Protein AF-A0A944C8G1-F1 (afdb_monomer_lite)

Structure (mmCIF, N/CA/C/O backbone):
data_AF-A0A944C8G1-F1
#
_entry.id   AF-A0A944C8G1-F1
#
loop_
_atom_site.group_PDB
_atom_site.id
_atom_site.type_symbol
_atom_site.label_atom_id
_atom_site.label_alt_id
_atom_site.label_comp_id
_atom_site.label_asym_id
_atom_site.label_entity_id
_atom_site.label_seq_id
_atom_site.pdbx_PDB_ins_code
_atom_site.Cartn_x
_atom_site.Cartn_y
_atom_site.Cartn_z
_atom_site.occupancy
_atom_site.B_iso_or_equiv
_atom_site.auth_seq_id
_atom_site.auth_comp_id
_atom_site.auth_asym_id
_atom_site.auth_atom_id
_atom_site.pdbx_PDB_model_num
ATOM 1 N N . MET A 1 1 ? 27.803 1.179 19.854 1.00 83.25 1 MET A N 1
ATOM 2 C CA . MET A 1 1 ? 26.579 1.827 20.370 1.00 83.25 1 MET A CA 1
ATOM 3 C C . MET A 1 1 ? 25.781 2.320 19.170 1.00 83.25 1 MET A C 1
ATOM 5 O O . MET A 1 1 ? 26.397 2.847 18.252 1.00 83.25 1 MET A O 1
ATOM 9 N N . LEU A 1 2 ? 24.473 2.059 19.104 1.00 91.12 2 LEU A N 1
ATOM 10 C CA . LEU A 1 2 ? 23.636 2.512 17.984 1.00 91.12 2 LEU A CA 1
ATOM 11 C C . LEU A 1 2 ? 23.368 4.020 18.094 1.00 91.12 2 LEU A C 1
ATOM 13 O O . LEU A 1 2 ? 23.378 4.573 19.190 1.00 91.12 2 LEU A O 1
ATOM 17 N N . ASN A 1 3 ? 23.137 4.682 16.961 1.00 96.88 3 ASN A N 1
ATOM 18 C CA . ASN A 1 3 ? 22.848 6.113 16.929 1.00 96.88 3 ASN A CA 1
ATOM 19 C C . ASN A 1 3 ? 21.494 6.399 17.611 1.00 96.88 3 ASN A C 1
ATOM 21 O O . ASN A 1 3 ? 20.448 5.981 17.115 1.00 96.88 3 ASN A O 1
ATOM 25 N N . GLU A 1 4 ? 21.513 7.132 18.725 1.00 97.06 4 GLU A N 1
ATOM 26 C CA . GLU A 1 4 ? 20.327 7.404 19.552 1.00 97.06 4 GLU A CA 1
ATOM 27 C C . GLU A 1 4 ? 19.220 8.145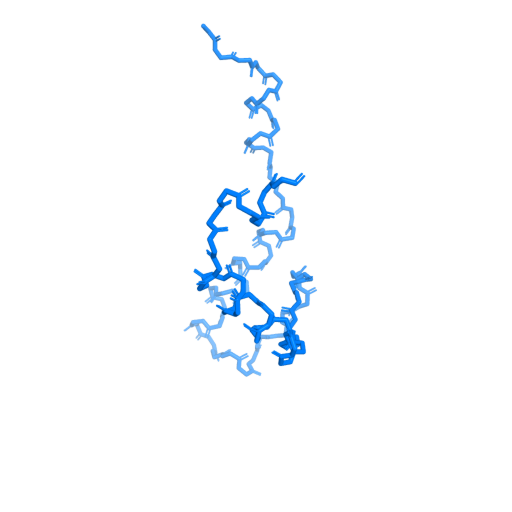 18.795 1.00 97.06 4 GLU A C 1
ATOM 29 O O . GLU A 1 4 ? 18.039 7.831 18.949 1.00 97.06 4 GLU A O 1
ATOM 34 N N . ARG A 1 5 ? 19.585 9.071 17.899 1.00 97.06 5 ARG A N 1
ATOM 35 C CA . ARG A 1 5 ? 18.622 9.767 17.033 1.00 97.06 5 ARG A CA 1
ATOM 36 C C . ARG A 1 5 ? 17.906 8.787 16.105 1.00 97.06 5 ARG A C 1
ATOM 38 O O . ARG A 1 5 ? 16.702 8.914 15.905 1.00 97.06 5 ARG A O 1
ATOM 45 N N . MET A 1 6 ? 18.625 7.812 15.547 1.00 97.50 6 MET A N 1
ATOM 46 C CA . MET A 1 6 ? 18.028 6.805 14.662 1.00 97.50 6 MET A CA 1
ATOM 47 C C . MET A 1 6 ? 17.090 5.871 15.427 1.00 97.50 6 MET A C 1
ATOM 49 O O . MET A 1 6 ? 16.025 5.536 14.914 1.00 97.50 6 MET A O 1
ATOM 53 N N . ILE A 1 7 ? 17.439 5.515 16.669 1.00 97.06 7 ILE A N 1
ATOM 54 C CA . ILE A 1 7 ? 16.539 4.768 17.557 1.00 97.06 7 ILE A CA 1
ATOM 55 C C . ILE A 1 7 ? 15.259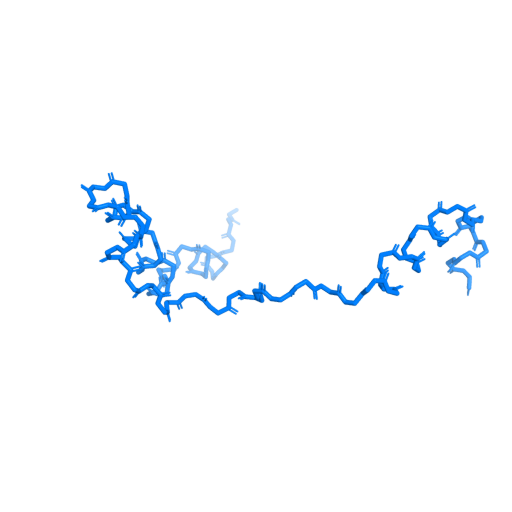 5.571 17.793 1.00 97.06 7 ILE A C 1
ATOM 57 O O . ILE A 1 7 ? 14.173 5.031 17.605 1.00 97.06 7 ILE A O 1
ATOM 61 N N . GLY A 1 8 ? 15.377 6.856 18.142 1.00 97.19 8 GLY A N 1
ATOM 62 C CA . GLY A 1 8 ? 14.223 7.722 18.386 1.00 97.19 8 GLY A CA 1
ATOM 63 C C . GLY A 1 8 ? 13.300 7.862 17.172 1.00 97.19 8 GLY A C 1
ATOM 64 O O . GLY A 1 8 ? 12.085 7.805 17.318 1.00 97.19 8 GLY A O 1
ATOM 65 N N . LEU A 1 9 ? 13.855 7.990 15.963 1.00 96.94 9 LEU A N 1
ATOM 66 C CA . LEU A 1 9 ? 13.061 8.061 14.730 1.00 96.94 9 LEU A CA 1
ATOM 67 C C . LEU A 1 9 ? 12.389 6.726 14.380 1.00 96.94 9 LEU A C 1
ATOM 69 O O . LEU A 1 9 ? 11.263 6.723 13.891 1.00 96.94 9 LEU A O 1
ATOM 73 N N . GLY A 1 10 ? 13.068 5.602 14.621 1.00 95.75 10 GLY A N 1
ATOM 74 C CA . GLY A 1 10 ? 12.538 4.268 14.334 1.00 95.75 10 GLY A CA 1
ATOM 75 C C . GLY A 1 10 ? 11.468 3.800 15.324 1.00 95.75 10 GLY A C 1
ATOM 76 O O . GLY A 1 10 ? 10.563 3.068 14.930 1.00 95.75 10 GLY A O 1
ATOM 77 N N . SER A 1 11 ? 11.555 4.220 16.591 1.00 95.12 11 SER A N 1
ATOM 78 C CA . SER A 1 11 ? 10.599 3.853 17.647 1.00 95.12 11 SER A CA 1
ATOM 79 C C . SER A 1 11 ? 9.434 4.833 17.800 1.00 95.12 11 SER A C 1
ATOM 81 O O . SER A 1 11 ? 8.468 4.522 18.500 1.00 95.12 11 SER A O 1
ATOM 83 N N . ALA A 1 12 ? 9.503 6.004 17.157 1.00 96.19 12 ALA A N 1
ATOM 84 C CA . ALA A 1 12 ? 8.463 7.017 17.246 1.00 96.19 12 ALA A CA 1
ATOM 85 C C . ALA A 1 12 ? 7.099 6.466 16.776 1.00 96.19 12 ALA A C 1
ATOM 87 O O . ALA A 1 12 ? 6.991 5.921 15.670 1.00 96.19 12 ALA A O 1
ATOM 88 N N . PRO A 1 13 ? 6.030 6.626 17.577 1.00 93.75 13 PRO A N 1
ATOM 89 C CA . PRO A 1 13 ? 4.699 6.189 17.185 1.00 93.75 13 PRO A CA 1
ATOM 90 C C . PRO A 1 13 ? 4.174 7.031 16.018 1.00 93.75 13 PRO A C 1
ATOM 92 O O . PRO A 1 13 ? 4.426 8.232 15.920 1.00 93.75 13 PRO A O 1
ATOM 95 N N . ASN A 1 14 ? 3.385 6.407 15.146 1.00 97.00 14 ASN A N 1
ATOM 96 C CA . ASN A 1 14 ? 2.744 7.077 14.021 1.00 97.00 14 ASN A CA 1
ATOM 97 C C . ASN A 1 14 ? 1.224 6.922 14.130 1.00 97.00 14 ASN A C 1
ATOM 99 O O . ASN A 1 14 ? 0.702 5.813 14.026 1.00 97.00 14 ASN A O 1
ATOM 103 N N . ALA A 1 15 ? 0.522 8.039 14.325 1.00 96.88 15 ALA A N 1
ATOM 104 C CA . ALA A 1 15 ? -0.923 8.042 14.549 1.00 96.88 15 ALA A CA 1
ATOM 105 C C . ALA A 1 15 ? -1.718 7.408 13.391 1.00 96.88 15 ALA A C 1
ATOM 107 O O . ALA A 1 15 ? -2.667 6.669 13.644 1.00 96.88 15 ALA A O 1
ATOM 108 N N . ILE A 1 16 ? -1.297 7.629 12.138 1.00 97.56 16 ILE A N 1
ATOM 109 C CA . ILE A 1 16 ? -1.931 7.041 10.946 1.00 97.56 16 ILE A CA 1
ATOM 110 C C . ILE A 1 16 ? -1.794 5.514 10.961 1.00 97.56 16 ILE A C 1
ATOM 112 O O . ILE A 1 16 ? -2.784 4.805 10.805 1.00 97.56 16 ILE A O 1
ATOM 116 N N . ARG A 1 17 ? -0.587 4.991 11.214 1.00 96.81 17 ARG A N 1
ATOM 117 C CA . ARG A 1 17 ? -0.345 3.539 11.291 1.00 96.81 17 ARG A CA 1
ATOM 118 C C . ARG A 1 17 ? -1.115 2.887 12.438 1.00 96.81 17 ARG A C 1
ATOM 120 O O . ARG A 1 17 ? -1.649 1.795 12.261 1.00 96.81 17 ARG A O 1
ATOM 127 N N . SER A 1 18 ? -1.198 3.550 13.590 1.00 97.12 18 SER A N 1
ATOM 128 C CA . SER A 1 18 ? -1.981 3.059 14.728 1.00 97.12 18 SER A CA 1
ATOM 129 C C . SER A 1 18 ? -3.475 2.987 14.404 1.00 97.12 18 SER A C 1
ATOM 131 O O . SER A 1 18 ? -4.123 1.993 14.733 1.00 97.12 18 SER A O 1
ATOM 133 N N . LEU A 1 19 ? -4.020 4.005 13.728 1.00 97.75 19 LEU A N 1
ATOM 134 C CA . LEU A 1 19 ? -5.426 4.028 13.322 1.00 97.75 19 LEU A CA 1
ATOM 135 C C . LEU A 1 19 ? -5.733 2.965 12.257 1.00 97.75 19 LEU A C 1
ATOM 137 O O . LEU A 1 19 ? -6.736 2.267 12.380 1.00 97.75 19 LEU A O 1
ATOM 141 N N . PHE A 1 20 ? -4.839 2.776 11.285 1.00 97.75 20 PHE A N 1
ATOM 142 C CA . PHE A 1 20 ? -4.938 1.703 10.293 1.00 97.75 20 PHE A CA 1
ATOM 143 C C . PHE A 1 20 ? -4.966 0.311 10.950 1.00 97.75 20 PHE A C 1
ATOM 145 O O . PHE A 1 20 ? -5.837 -0.508 10.659 1.00 97.75 20 PHE A O 1
ATOM 152 N N . ALA A 1 21 ? -4.065 0.048 11.906 1.00 97.38 21 ALA A N 1
ATOM 153 C CA . ALA A 1 21 ? -4.034 -1.219 12.642 1.00 97.38 21 ALA A CA 1
ATOM 154 C C . ALA A 1 21 ? -5.310 -1.449 13.473 1.00 97.38 21 ALA A C 1
ATOM 156 O O . ALA A 1 21 ? -5.835 -2.565 13.524 1.00 97.38 21 ALA A O 1
ATOM 157 N N . TYR A 1 22 ? -5.844 -0.391 14.089 1.00 97.75 22 TYR A N 1
ATOM 158 C CA . TYR A 1 22 ? -7.147 -0.440 14.751 1.00 97.75 22 TYR A CA 1
ATOM 159 C C . TYR A 1 22 ? -8.276 -0.760 13.759 1.00 97.75 22 TYR A C 1
ATOM 161 O O . TYR A 1 22 ? -9.110 -1.620 14.047 1.00 97.75 22 TYR A O 1
ATOM 169 N N . GLY A 1 23 ? -8.273 -0.135 12.578 1.00 97.81 23 GLY A N 1
ATOM 170 C CA . GLY A 1 23 ? -9.208 -0.419 11.490 1.00 97.81 23 GLY A CA 1
ATOM 171 C C . GLY A 1 23 ? -9.204 -1.896 11.096 1.00 97.81 23 GLY A C 1
ATOM 172 O O . GLY A 1 23 ? -10.262 -2.521 11.087 1.00 97.81 23 GLY A O 1
ATOM 173 N N . ILE A 1 24 ? -8.023 -2.490 10.884 1.00 97.75 24 ILE A N 1
ATOM 174 C CA . ILE A 1 24 ? -7.869 -3.929 10.597 1.00 97.75 24 ILE A CA 1
ATOM 175 C C . ILE A 1 24 ? -8.512 -4.787 11.691 1.00 97.75 24 ILE A C 1
ATOM 177 O O . ILE A 1 24 ?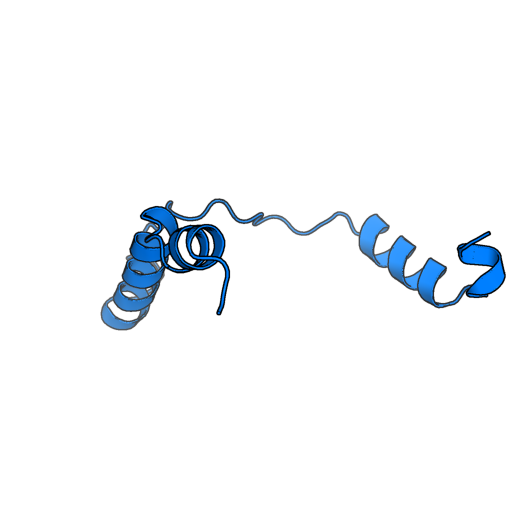 -9.289 -5.693 11.386 1.00 97.75 24 ILE A O 1
AT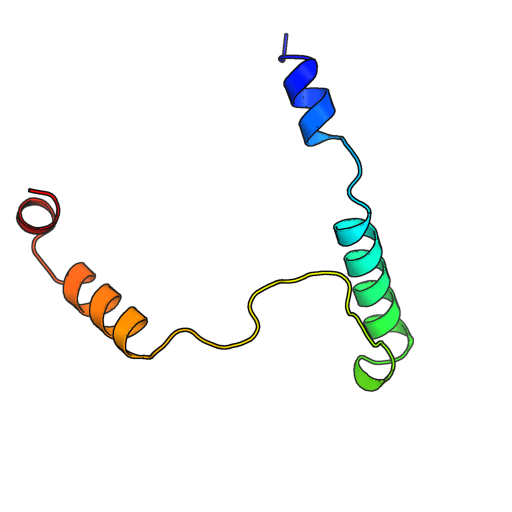OM 181 N N . LYS A 1 25 ? -8.234 -4.490 12.968 1.00 98.44 25 LYS A N 1
ATOM 182 C CA . LYS A 1 25 ? -8.831 -5.223 14.093 1.00 98.44 25 LYS A CA 1
ATOM 183 C C . LYS A 1 25 ? -10.361 -5.136 14.068 1.00 98.44 25 LYS A C 1
ATOM 185 O O . LYS A 1 25 ? -11.036 -6.148 14.230 1.00 98.44 25 LYS A O 1
ATOM 190 N N . ARG A 1 26 ? -10.917 -3.949 13.811 1.00 98.31 26 ARG A N 1
ATOM 191 C CA . ARG A 1 26 ? -12.370 -3.754 13.719 1.00 98.31 26 ARG A CA 1
ATOM 192 C C . ARG A 1 26 ? -12.981 -4.502 12.539 1.00 98.31 26 ARG A C 1
ATOM 194 O O . ARG A 1 26 ? -14.022 -5.121 12.723 1.00 98.31 26 ARG A O 1
ATOM 201 N N . LYS A 1 27 ? -12.332 -4.527 11.370 1.00 98.25 27 LYS A N 1
ATOM 202 C CA . LYS A 1 27 ? -12.817 -5.289 10.204 1.00 98.25 27 LYS A CA 1
ATOM 203 C C . LYS A 1 27 ? -12.988 -6.774 10.536 1.00 98.25 27 LYS A C 1
ATOM 205 O O . LYS A 1 27 ? -13.994 -7.362 10.155 1.00 98.25 27 LYS A O 1
ATOM 210 N N . ALA A 1 28 ? -12.061 -7.353 11.304 1.00 98.25 28 ALA A N 1
ATOM 211 C CA . ALA A 1 28 ? -12.154 -8.743 11.757 1.00 98.25 28 ALA A CA 1
ATOM 212 C C . ALA A 1 28 ? -13.300 -8.987 12.761 1.00 98.25 28 ALA A C 1
ATOM 214 O O . ALA A 1 28 ? -13.885 -10.065 12.771 1.00 98.25 28 ALA A O 1
ATOM 215 N N . GLU A 1 29 ? -13.631 -8.000 13.598 1.00 98.31 29 GLU A N 1
ATOM 216 C CA . GLU A 1 29 ? -14.673 -8.116 14.629 1.00 98.31 29 GLU A CA 1
ATOM 217 C C . GLU A 1 29 ? -16.090 -7.861 14.095 1.00 98.31 29 GLU A C 1
ATOM 219 O O . GLU A 1 29 ? -17.040 -8.494 14.552 1.00 98.31 29 GLU A O 1
ATOM 224 N N . ILE A 1 30 ? -16.255 -6.905 13.172 1.00 97.88 30 ILE A N 1
ATOM 225 C CA . ILE A 1 30 ? -17.582 -6.429 12.747 1.00 97.88 30 ILE A CA 1
ATOM 226 C C . ILE A 1 30 ? -17.863 -6.552 11.245 1.00 97.88 30 ILE A C 1
ATOM 228 O O . ILE A 1 30 ? -19.015 -6.353 10.851 1.00 97.88 30 ILE A O 1
ATOM 232 N N . GLY A 1 31 ? -16.874 -6.933 10.435 1.00 97.62 31 GLY A N 1
ATOM 233 C CA . GLY A 1 31 ? -16.960 -6.986 8.973 1.00 97.62 31 GLY A CA 1
ATOM 234 C C . GLY A 1 31 ? -16.330 -5.763 8.302 1.00 97.62 31 GLY A C 1
ATOM 235 O O . GLY A 1 31 ? -16.319 -4.663 8.860 1.00 97.62 31 GLY A O 1
ATOM 236 N N . GLU A 1 32 ? -15.779 -5.956 7.102 1.00 97.00 32 GLU A N 1
ATOM 237 C CA . GLU A 1 32 ? -15.104 -4.897 6.340 1.00 97.00 32 GLU A CA 1
ATOM 238 C C . GLU A 1 32 ? -16.065 -3.813 5.837 1.00 97.00 32 GLU A C 1
ATOM 240 O O . GLU A 1 32 ? -15.728 -2.632 5.852 1.00 97.00 32 GLU A O 1
ATOM 245 N N . ASP A 1 33 ? -17.294 -4.196 5.503 1.00 97.50 33 ASP A N 1
ATOM 246 C CA . ASP A 1 33 ? -18.387 -3.321 5.077 1.00 97.50 33 ASP A CA 1
ATOM 247 C C . ASP A 1 33 ? -18.838 -2.318 6.156 1.00 97.50 33 ASP A C 1
ATOM 249 O O . ASP A 1 33 ? -19.519 -1.340 5.847 1.00 97.50 33 ASP A O 1
ATOM 253 N N . LYS A 1 34 ? -18.441 -2.529 7.419 1.00 97.62 34 LYS A N 1
ATOM 254 C CA . LYS A 1 34 ? -18.821 -1.686 8.567 1.00 97.62 34 LYS A CA 1
ATOM 255 C C . LYS A 1 34 ? -17.694 -0.790 9.078 1.00 97.62 34 LYS A C 1
ATOM 257 O O . LYS A 1 34 ? -17.869 -0.113 10.094 1.00 97.62 34 LYS A O 1
ATOM 262 N N . VAL A 1 35 ? -16.536 -0.789 8.415 1.00 97.69 35 VAL A N 1
ATOM 263 C CA . VAL A 1 35 ? -15.364 -0.003 8.824 1.00 97.69 35 VAL A CA 1
ATOM 264 C C . VAL A 1 35 ? -14.938 0.936 7.702 1.00 97.69 35 VAL A C 1
ATOM 266 O O . VAL A 1 35 ? -14.310 0.532 6.728 1.00 97.69 35 VAL A O 1
ATOM 269 N N . PHE A 1 36 ? -15.227 2.222 7.884 1.00 96.69 36 PHE A N 1
ATOM 270 C CA . PHE A 1 36 ? -14.831 3.288 6.965 1.00 96.69 36 PHE A CA 1
ATOM 271 C C . PHE A 1 36 ? -13.421 3.794 7.300 1.00 96.69 36 PHE A C 1
ATOM 273 O O . PHE A 1 36 ? -13.248 4.749 8.058 1.00 96.69 36 PHE A O 1
ATOM 280 N N . ASP A 1 37 ? -12.406 3.109 6.777 1.00 96.00 37 ASP A N 1
ATOM 281 C CA . ASP A 1 37 ? -11.000 3.440 7.015 1.00 96.00 37 ASP A CA 1
ATOM 282 C C . ASP A 1 37 ? -10.478 4.481 6.006 1.00 96.00 37 ASP A C 1
ATOM 284 O O . ASP A 1 37 ? -10.197 4.158 4.854 1.00 96.00 37 ASP A O 1
ATOM 288 N N . TYR A 1 38 ? -10.323 5.729 6.463 1.00 95.38 38 TYR A N 1
ATOM 289 C CA . TYR A 1 38 ? -9.720 6.843 5.713 1.00 95.38 38 TYR A CA 1
ATOM 290 C C . TYR A 1 38 ? -8.328 7.222 6.246 1.00 95.38 38 TYR A C 1
ATOM 292 O O . TYR A 1 38 ? -7.876 8.352 6.071 1.00 95.38 38 TYR A O 1
ATOM 300 N N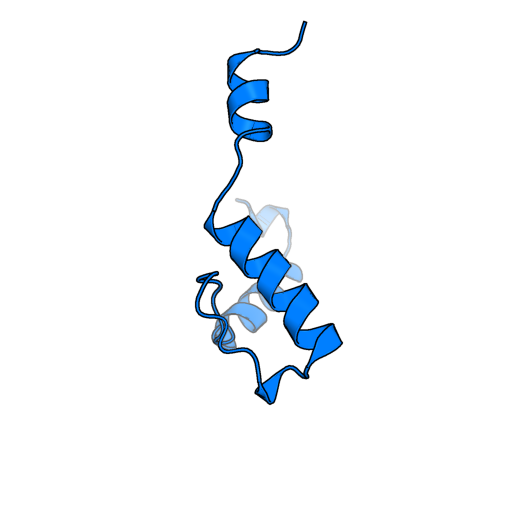 . SER A 1 39 ? -7.668 6.313 6.973 1.00 96.38 39 SER A N 1
ATOM 301 C CA . SER A 1 39 ? -6.445 6.634 7.713 1.00 96.38 39 SER A CA 1
ATOM 302 C C . SER A 1 39 ? -5.191 6.654 6.837 1.00 96.38 39 SER A C 1
ATOM 304 O O . SER A 1 39 ? -4.410 7.603 6.915 1.00 96.38 39 SER A O 1
ATOM 306 N N . ILE A 1 40 ? -4.981 5.626 6.006 1.00 95.25 40 ILE A N 1
ATOM 307 C CA . ILE A 1 40 ? -3.754 5.447 5.223 1.00 95.25 40 ILE A CA 1
ATOM 308 C C . ILE A 1 40 ? -3.977 5.792 3.746 1.00 95.25 40 ILE A C 1
ATOM 310 O O . ILE A 1 40 ? -4.810 5.204 3.063 1.00 95.25 40 ILE A O 1
ATOM 314 N N . GLY A 1 41 ? -3.199 6.746 3.234 1.00 95.06 41 GLY A N 1
ATOM 315 C CA . GLY A 1 41 ? -3.293 7.245 1.856 1.00 95.06 41 GLY A CA 1
ATOM 316 C C . GLY A 1 41 ? -2.492 6.433 0.839 1.00 95.06 41 GLY A C 1
ATOM 317 O O . GLY A 1 41 ? -1.777 7.019 0.029 1.00 95.06 41 GLY A O 1
ATOM 318 N N . ASN A 1 42 ? -2.547 5.100 0.900 1.00 95.56 42 ASN A N 1
ATOM 319 C CA . ASN A 1 42 ? -1.872 4.266 -0.098 1.00 95.56 42 ASN A CA 1
ATOM 320 C C . ASN A 1 42 ? -2.578 4.397 -1.463 1.00 95.56 42 ASN A C 1
ATOM 322 O O . ASN A 1 42 ? -3.810 4.448 -1.493 1.00 95.56 42 ASN A O 1
ATOM 326 N N . PRO A 1 43 ? -1.842 4.407 -2.592 1.00 96.69 43 PRO A N 1
ATOM 327 C CA . PRO A 1 43 ? -2.459 4.354 -3.914 1.00 96.69 43 PRO A CA 1
ATOM 328 C C . PRO A 1 43 ? -3.402 3.150 -4.036 1.00 96.69 43 PRO A C 1
ATOM 330 O O . PRO A 1 43 ? -3.015 2.023 -3.731 1.00 96.69 43 PRO A O 1
ATOM 333 N N . SER A 1 44 ? -4.635 3.395 -4.477 1.00 95.19 44 SER A N 1
ATOM 334 C CA . SER A 1 44 ? -5.680 2.368 -4.620 1.00 95.19 44 SER A CA 1
ATOM 335 C C . SER A 1 44 ? -5.998 2.014 -6.073 1.00 95.19 44 SER A C 1
ATOM 337 O O . SER A 1 44 ? -6.653 1.009 -6.335 1.00 95.19 44 SER A O 1
ATOM 339 N N . VAL A 1 45 ? -5.536 2.827 -7.022 1.00 96.69 45 VAL A N 1
ATOM 340 C CA . VAL A 1 45 ? -5.746 2.616 -8.456 1.00 96.69 45 VAL A CA 1
ATOM 341 C C . VAL A 1 45 ? -4.515 1.911 -9.032 1.00 96.69 45 VAL A C 1
ATOM 343 O O . VAL A 1 45 ? -3.393 2.327 -8.726 1.00 96.69 45 VAL A O 1
ATOM 346 N N . PRO A 1 46 ? -4.686 0.851 -9.845 1.00 96.38 46 PRO A N 1
ATOM 347 C CA . PRO A 1 46 ? -3.560 0.175 -10.476 1.00 96.38 46 PRO A CA 1
ATOM 348 C C . PRO A 1 46 ? -2.789 1.123 -11.400 1.00 96.38 46 PRO A C 1
ATOM 350 O O . PRO A 1 46 ? -3.349 2.051 -11.987 1.00 96.38 46 PRO A O 1
ATOM 353 N N . ALA A 1 47 ? -1.491 0.862 -11.550 1.00 97.25 47 ALA A N 1
ATOM 354 C CA . ALA A 1 47 ? -0.677 1.571 -12.528 1.00 97.25 47 ALA A CA 1
ATOM 355 C C . ALA A 1 47 ? -1.188 1.305 -13.963 1.00 97.25 47 ALA A C 1
ATOM 357 O O . ALA A 1 47 ? -1.733 0.228 -14.226 1.00 97.25 47 ALA A O 1
ATOM 358 N N . PRO A 1 48 ? -0.987 2.244 -14.907 1.00 98.12 48 PRO A N 1
ATOM 359 C CA . PRO A 1 48 ? -1.282 2.010 -16.319 1.00 98.12 48 PRO A CA 1
ATOM 360 C C . PRO A 1 48 ? -0.551 0.772 -16.858 1.00 98.12 48 PRO A C 1
ATOM 362 O O . PRO A 1 48 ? 0.603 0.527 -16.498 1.00 98.12 48 PRO A O 1
ATOM 365 N N . GLN A 1 49 ? -1.196 0.022 -17.758 1.00 98.25 49 GLN A N 1
ATOM 366 C CA . GLN A 1 49 ? -0.665 -1.224 -18.337 1.00 98.25 49 GLN A CA 1
ATOM 367 C C . GLN A 1 49 ? 0.744 -1.055 -18.933 1.00 98.25 49 GLN A C 1
ATOM 369 O O . GLN A 1 49 ? 1.598 -1.932 -18.794 1.00 98.25 49 GLN A O 1
ATOM 374 N N . GLN A 1 50 ? 1.008 0.116 -19.508 1.00 98.25 50 GLN A N 1
ATOM 375 C CA . GLN A 1 50 ? 2.280 0.501 -20.111 1.00 98.25 50 GLN A CA 1
ATOM 376 C C . GLN A 1 50 ? 3.454 0.411 -19.126 1.00 98.25 50 GLN A C 1
ATOM 378 O O . GLN A 1 50 ? 4.574 0.116 -19.536 1.00 98.25 50 GLN A O 1
ATOM 383 N N . VAL A 1 51 ? 3.220 0.635 -17.825 1.00 98.19 51 VAL A N 1
ATOM 384 C CA . VAL A 1 51 ? 4.262 0.505 -16.794 1.00 98.19 51 VAL A CA 1
ATOM 385 C C . VAL A 1 51 ? 4.713 -0.950 -16.691 1.00 98.19 51 VAL A C 1
ATOM 387 O O . VAL A 1 51 ? 5.907 -1.234 -16.748 1.00 98.19 51 VAL A O 1
ATOM 390 N N . THR A 1 52 ? 3.766 -1.885 -16.592 1.00 98.00 52 THR A N 1
ATOM 391 C CA . THR A 1 52 ? 4.067 -3.320 -16.516 1.00 98.00 52 THR A CA 1
ATOM 392 C C . THR A 1 52 ? 4.718 -3.834 -17.798 1.00 98.00 52 THR A C 1
ATOM 394 O O . THR A 1 52 ? 5.670 -4.607 -17.725 1.00 98.00 52 THR A O 1
ATOM 397 N N . GLU A 1 53 ? 4.229 -3.416 -18.964 1.00 98.38 53 GLU A N 1
ATOM 398 C CA . GLU A 1 53 ? 4.799 -3.804 -20.261 1.00 98.38 53 GLU A CA 1
ATOM 399 C C . GLU A 1 53 ? 6.232 -3.303 -20.429 1.00 98.38 53 GLU A C 1
ATOM 401 O O . GLU A 1 53 ? 7.102 -4.061 -20.852 1.00 98.38 53 GLU A O 1
ATOM 406 N N . CYS A 1 54 ? 6.491 -2.052 -20.040 1.00 97.88 54 CYS A N 1
ATOM 407 C CA . CYS A 1 54 ? 7.828 -1.482 -20.081 1.00 97.88 54 CYS A CA 1
ATOM 408 C C . CYS A 1 54 ? 8.783 -2.265 -19.177 1.00 97.88 54 CYS A C 1
ATOM 410 O O . CYS A 1 54 ? 9.833 -2.689 -19.645 1.00 97.88 54 CYS A O 1
ATOM 412 N N . ILE A 1 55 ? 8.391 -2.533 -17.925 1.00 97.75 55 ILE A N 1
ATOM 413 C CA . ILE A 1 55 ? 9.213 -3.318 -16.993 1.00 97.75 55 ILE A CA 1
ATOM 414 C C . ILE A 1 55 ? 9.543 -4.690 -17.590 1.00 97.75 55 ILE A C 1
ATOM 416 O O . ILE A 1 55 ? 10.708 -5.064 -17.608 1.00 97.75 55 ILE A O 1
ATOM 420 N N . LYS A 1 56 ? 8.553 -5.412 -18.132 1.00 97.75 56 LYS A N 1
ATOM 421 C CA . LYS A 1 56 ? 8.779 -6.729 -18.751 1.00 97.75 56 LYS A CA 1
ATOM 422 C C . LYS A 1 56 ? 9.755 -6.662 -19.922 1.00 97.75 56 LYS A C 1
ATOM 424 O O . LYS A 1 56 ? 10.690 -7.444 -19.959 1.00 97.75 56 LYS A O 1
ATOM 429 N N . ARG A 1 57 ? 9.567 -5.705 -20.837 1.00 97.31 57 ARG A N 1
ATOM 430 C CA . ARG A 1 57 ? 10.466 -5.523 -21.983 1.00 97.31 57 ARG A CA 1
ATOM 431 C C . ARG A 1 57 ? 11.901 -5.268 -21.527 1.00 97.31 57 ARG A C 1
ATOM 433 O O . ARG A 1 57 ? 12.809 -5.920 -22.018 1.00 97.31 57 ARG A O 1
ATOM 440 N N . LEU A 1 58 ? 12.092 -4.346 -20.584 1.00 97.12 58 LEU A N 1
ATOM 441 C CA . LEU A 1 58 ? 13.424 -4.009 -20.077 1.00 97.12 58 LEU A CA 1
ATOM 442 C C . LEU A 1 58 ? 14.065 -5.182 -19.318 1.00 97.12 58 LEU A C 1
ATOM 444 O O . LEU A 1 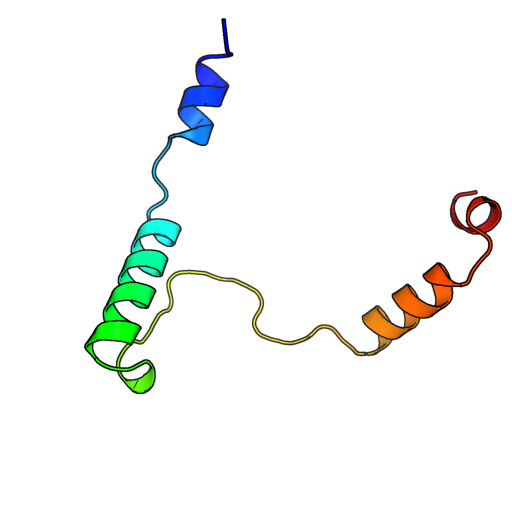58 ? 15.278 -5.329 -19.346 1.00 97.12 58 LEU A O 1
ATOM 448 N N . MET A 1 59 ? 13.272 -6.033 -18.661 1.00 96.12 59 MET A N 1
ATOM 449 C CA . MET A 1 59 ? 13.779 -7.240 -17.997 1.00 96.12 59 MET A CA 1
ATOM 450 C C . MET A 1 59 ? 14.354 -8.282 -18.969 1.00 96.12 59 MET A C 1
ATOM 452 O O . MET A 1 59 ? 15.172 -9.091 -18.538 1.00 96.12 59 MET A O 1
ATOM 456 N N . ASP A 1 60 ? 13.943 -8.261 -20.239 1.00 96.06 60 ASP A N 1
ATOM 457 C CA . ASP A 1 60 ? 14.431 -9.173 -21.282 1.00 96.06 60 ASP A CA 1
ATOM 458 C C . ASP A 1 60 ? 15.627 -8.596 -22.076 1.00 96.06 60 ASP A C 1
ATOM 460 O O . ASP A 1 60 ? 16.214 -9.292 -22.907 1.00 96.06 60 ASP A O 1
ATOM 464 N N . GLU A 1 61 ? 15.995 -7.329 -21.851 1.00 95.31 61 GLU A N 1
ATOM 465 C CA . GLU A 1 61 ? 17.120 -6.666 -22.525 1.00 95.31 61 GLU A CA 1
ATOM 466 C C . GLU A 1 61 ? 18.477 -7.033 -21.899 1.00 95.31 61 GLU A C 1
ATOM 468 O O . GLU A 1 61 ? 18.564 -7.458 -20.745 1.00 95.31 61 GLU A O 1
ATOM 473 N N . ASP A 1 62 ? 19.566 -6.856 -22.662 1.00 96.12 62 ASP A N 1
ATOM 474 C CA . ASP A 1 62 ? 20.920 -7.051 -22.135 1.00 96.12 62 ASP A CA 1
ATOM 475 C C . ASP A 1 62 ? 21.173 -6.086 -20.959 1.00 96.12 62 ASP A C 1
ATOM 477 O O . ASP A 1 62 ? 21.085 -4.866 -21.139 1.00 96.12 62 ASP A O 1
ATOM 481 N N . PRO A 1 63 ? 21.514 -6.587 -19.756 1.00 94.19 63 PRO A N 1
ATOM 482 C CA . PRO A 1 63 ? 21.635 -5.733 -18.582 1.00 94.19 63 PRO A CA 1
ATOM 483 C C . PRO A 1 63 ? 22.733 -4.679 -18.703 1.00 94.19 63 PRO A C 1
ATOM 485 O O . PRO A 1 63 ? 22.607 -3.616 -18.100 1.00 94.19 63 PRO A O 1
ATOM 488 N N . VAL A 1 64 ? 23.808 -4.951 -19.448 1.00 95.50 64 VAL A N 1
ATOM 489 C CA . VAL A 1 64 ? 24.912 -3.998 -19.609 1.00 95.50 64 VAL A CA 1
ATOM 490 C C . VAL A 1 64 ? 24.489 -2.862 -20.535 1.00 95.50 64 VAL A C 1
ATOM 492 O O . VAL A 1 64 ? 24.700 -1.705 -20.188 1.00 95.50 64 VAL A O 1
ATOM 495 N N . ALA A 1 65 ? 23.831 -3.178 -21.652 1.00 92.94 65 ALA A N 1
ATOM 496 C CA . ALA A 1 65 ? 23.273 -2.187 -22.567 1.00 92.94 65 ALA A CA 1
ATOM 497 C C . ALA A 1 65 ? 22.133 -1.365 -21.937 1.00 92.94 65 ALA A C 1
ATOM 499 O O . ALA A 1 65 ? 21.969 -0.194 -22.260 1.00 92.94 65 ALA A O 1
ATOM 500 N N . LEU A 1 66 ? 21.353 -1.952 -21.024 1.00 94.19 66 LEU A N 1
ATOM 501 C CA . LEU A 1 66 ? 20.273 -1.251 -20.325 1.00 94.19 66 LEU A CA 1
ATOM 502 C C . LEU A 1 66 ? 20.780 -0.212 -19.305 1.00 94.19 66 LEU A C 1
ATOM 504 O O . LEU A 1 66 ? 20.103 0.786 -19.058 1.00 94.19 66 LEU A O 1
ATOM 508 N N . HIS A 1 67 ? 21.940 -0.456 -18.683 1.00 91.25 67 HIS A N 1
ATOM 509 C CA . HIS A 1 67 ? 22.512 0.398 -17.627 1.00 91.25 67 HIS A CA 1
ATOM 510 C C . HIS A 1 67 ? 23.627 1.342 -18.114 1.00 91.25 67 HIS A C 1
ATOM 512 O O . HIS A 1 67 ? 24.193 2.066 -17.291 1.00 91.25 67 HIS A O 1
ATOM 518 N N . SER A 1 68 ? 23.969 1.317 -19.406 1.00 81.25 68 SER A N 1
ATOM 519 C CA . SER A 1 68 ? 24.934 2.233 -20.034 1.00 81.25 68 SER A CA 1
ATOM 520 C C . SER A 1 68 ? 24.297 3.560 -20.423 1.00 81.25 68 SER A C 1
ATOM 522 O O . SER A 1 68 ? 24.910 4.609 -20.129 1.00 81.25 68 SER A O 1
#

Secondary structure (DSSP, 8-state):
---HHHHHHHH---HHHHHHHHHHHHHHHH-GGG----S-----SPPPHHHHHHHHHHHTS-HHHHH-

Sequence (68 aa):
MLNERMIGLGSAPNAIRSLFAYGIKRKAEIGEDKVFDYSIGNPSVPAPQQVTECIKRLMDEDPVALHS

Radius of gyration: 20.58 Å; chains: 1; bounding box: 45×19×43 Å

Foldseek 3Di:
DDDPVVVCVVPDDDPLVVQVVVLVVVCVVPNNVPGDRPRDPDDPDDDPPVVVVVVVVLVPDDPVVSVD

pLDDT: mean 96.26, std 2.89, range [81.25, 98.44]